Protein 3ULX (pdb70)

Foldseek 3Di:
DCLVVDDDPPDGDDDDLLCCQPQPQVCVVVVHDGPDDQAFEDQFQQDDQVCPVVDGRDDDFKGKHKHWDALFDQWDHGHQWIWGWPDGWDWHDHDPQWIKTKTKIFTFRHYPPPTHTFQKMKIWIGRNVGPHDGIIIMMMIGGPVD

Structure (mmCIF, N/CA/C/O backbone):
data_3ULX
#
_entry.id   3ULX
#
_cell.length_a   45.972
_cell.length_b   45.972
_cell.length_c   176.494
_cell.angle_alpha   90.00
_cell.angle_beta   90.00
_cell.angle_gamma   90.00
#
_symmetry.space_group_name_H-M   'P 41 21 2'
#
loop_
_entity.id
_entity.type
_entity.pdbx_description
1 polymer 'Stress-induced transcription factor NAC1'
2 water water
#
loop_
_atom_site.group_PDB
_atom_site.id
_atom_site.type_symbol
_atom_site.label_atom_id
_atom_site.label_alt_id
_atom_site.label_comp_id
_atom_site.label_asym_id
_atom_site.label_entity_id
_atom_site.label_seq_id
_atom_site.pdbx_PDB_ins_code
_atom_site.Cartn_x
_atom_site.Cartn_y
_atom_site.Cartn_z
_atom_site.occupancy
_atom_site.B_iso_or_equiv
_atom_site.auth_seq_id
_atom_site.auth_comp_id
_atom_site.auth_asym_id
_atom_site.auth_atom_id
_atom_site.pdbx_PDB_model_num
ATOM 1 N N . ALA A 1 9 ? 11.173 -5.264 0.832 1.00 62.62 8 ALA A N 1
ATOM 2 C CA . ALA A 1 9 ? 11.705 -6.619 0.912 1.00 69.68 8 ALA A CA 1
ATOM 3 C C . ALA A 1 9 ? 10.703 -7.534 1.621 1.00 78.60 8 ALA A C 1
ATOM 4 O O . ALA A 1 9 ? 11.028 -8.669 1.999 1.00 82.65 8 ALA A O 1
ATOM 6 N N . GLU A 1 10 ? 9.485 -7.020 1.785 1.00 76.36 9 GLU A N 1
ATOM 7 C CA . GLU A 1 10 ? 8.420 -7.638 2.589 1.00 76.05 9 GLU A CA 1
ATOM 8 C C . GLU A 1 10 ? 7.443 -6.527 3.034 1.00 77.33 9 GLU A C 1
ATOM 9 O O . GLU A 1 10 ? 6.425 -6.775 3.696 1.00 71.31 9 GLU A O 1
ATOM 15 N N . ALA A 1 11 ? 7.798 -5.291 2.686 1.00 77.08 10 ALA A N 1
ATOM 16 C CA . ALA A 1 11 ? 6.803 -4.311 2.294 1.00 74.15 10 ALA A CA 1
ATOM 17 C C . ALA A 1 11 ? 6.340 -4.836 0.925 1.00 77.57 10 ALA A C 1
ATOM 18 O O . ALA A 1 11 ? 5.393 -4.321 0.324 1.00 81.73 10 ALA A O 1
ATOM 20 N N . GLU A 1 12 ? 7.034 -5.881 0.460 1.00 76.06 11 GLU A N 1
ATOM 21 C CA . GLU A 1 12 ? 6.723 -6.606 -0.773 1.00 79.95 11 GLU A CA 1
ATOM 22 C C . GLU A 1 12 ? 5.492 -7.516 -0.662 1.00 82.82 11 GLU A C 1
ATOM 23 O O . GLU A 1 12 ? 4.954 -7.975 -1.678 1.00 85.26 11 GLU A O 1
ATOM 29 N N . LEU A 1 13 ? 5.040 -7.771 0.563 1.00 79.72 12 LEU A N 1
ATOM 30 C CA . LEU A 1 13 ? 3.913 -8.676 0.778 1.00 80.08 12 LEU A CA 1
ATOM 31 C C . LEU A 1 13 ? 2.517 -8.046 0.607 1.00 82.07 12 LEU A C 1
ATOM 32 O O . LEU A 1 13 ? 1.628 -8.357 1.408 1.00 76.98 12 LEU A O 1
ATOM 37 N N . ASN A 1 14 ? 2.311 -7.196 -0.420 1.00 84.37 13 ASN A N 1
ATOM 38 C CA . ASN A 1 14 ? 0.986 -6.563 -0.655 1.00 78.67 13 ASN A CA 1
ATOM 39 C C . ASN A 1 14 ? 0.725 -5.623 -1.868 1.00 73.32 13 ASN A C 1
ATOM 40 O O . ASN A 1 14 ? -0.362 -5.657 -2.454 1.00 72.51 13 ASN A O 1
ATOM 45 N N . LEU A 1 15 ? 1.689 -4.777 -2.222 1.00 69.35 14 LEU A N 1
ATOM 46 C CA . LEU A 1 15 ? 1.358 -3.473 -2.814 1.00 61.34 14 LEU A CA 1
ATOM 47 C C . LEU A 1 15 ? 1.512 -3.270 -4.333 1.00 63.59 14 LEU A C 1
ATOM 48 O O . LEU A 1 15 ? 2.224 -4.008 -5.010 1.00 61.78 14 LEU A O 1
ATOM 53 N N . PRO A 1 16 ? 0.840 -2.233 -4.860 1.00 53.15 15 PRO A N 1
ATOM 54 C CA . PRO A 1 16 ? 0.930 -1.778 -6.246 1.00 54.11 15 PRO A CA 1
ATOM 55 C C . PRO A 1 16 ? 2.163 -0.892 -6.436 1.00 52.49 15 PRO A C 1
ATOM 56 O O . PRO A 1 16 ? 2.536 -0.188 -5.498 1.00 45.97 15 PRO A O 1
ATOM 60 N N . PRO A 1 17 ? 2.754 -0.909 -7.646 1.00 47.70 16 PRO A N 1
ATOM 61 C CA . PRO A 1 17 ? 4.101 -0.396 -7.908 1.00 47.25 16 PRO A CA 1
ATOM 62 C C . PRO A 1 17 ? 4.189 1.052 -7.509 1.00 42.14 16 PRO A C 1
ATOM 63 O O . PRO A 1 17 ? 3.213 1.766 -7.704 1.00 48.02 16 PRO A O 1
ATOM 67 N N . GLY A 1 18 ? 5.323 1.482 -6.967 1.00 41.08 17 GLY A N 1
ATOM 68 C CA . GLY A 1 18 ? 5.485 2.870 -6.580 1.00 39.67 17 GLY A CA 1
ATOM 69 C C . GLY A 1 18 ? 4.917 3.190 -5.212 1.00 39.57 17 GLY A C 1
ATOM 70 O O . GLY A 1 18 ? 5.089 4.289 -4.701 1.00 42.61 17 GLY A O 1
ATOM 71 N N . PHE A 1 19 ? 4.234 2.216 -4.623 1.00 41.61 18 PHE A N 1
ATOM 72 C CA . PHE A 1 19 ? 3.744 2.311 -3.258 1.00 42.98 18 PHE A CA 1
ATOM 73 C C . PHE A 1 19 ? 4.704 1.598 -2.318 1.00 44.24 18 PHE A C 1
ATOM 74 O O . PHE A 1 19 ? 5.200 0.518 -2.635 1.00 46.88 18 PHE A O 1
ATOM 82 N N . ARG A 1 20 ? 4.981 2.222 -1.176 1.00 41.47 19 ARG A N 1
ATOM 83 C CA . ARG A 1 20 ? 6.003 1.734 -0.254 1.00 39.60 19 ARG A CA 1
ATOM 84 C C . ARG A 1 20 ? 5.882 2.481 1.066 1.00 39.69 19 ARG A C 1
ATOM 85 O O . ARG A 1 20 ? 5.072 3.402 1.201 1.00 39.15 19 ARG A O 1
ATOM 93 N N . PHE A 1 21 ? 6.676 2.072 2.049 1.00 42.86 20 PHE A N 1
ATOM 94 C CA . PHE A 1 21 ? 6.680 2.733 3.352 1.00 39.80 20 PHE A CA 1
ATOM 95 C C . PHE A 1 21 ? 7.469 4.048 3.273 1.00 41.58 20 PHE A C 1
ATOM 96 O O . PHE A 1 21 ? 8.673 4.079 2.984 1.00 46.31 20 PHE A O 1
ATOM 104 N N . HIS A 1 22 ? 6.765 5.140 3.519 1.00 40.81 21 HIS A N 1
ATOM 105 C CA . HIS A 1 22 ? 7.316 6.477 3.409 1.00 38.61 21 HIS A CA 1
ATOM 106 C C . HIS A 1 22 ? 6.415 7.286 4.324 1.00 44.31 21 HIS A C 1
ATOM 107 O O . HIS A 1 22 ? 5.551 8.055 3.850 1.00 45.40 21 HIS A O 1
ATOM 114 N N . PRO A 1 23 ? 6.579 7.084 5.652 1.00 41.92 22 PRO A N 1
ATOM 115 C CA . PRO A 1 23 ? 5.728 7.720 6.659 1.00 37.96 22 PRO A CA 1
ATOM 116 C C . PRO A 1 23 ? 6.141 9.143 6.944 1.00 36.28 22 PRO A C 1
ATOM 117 O O . PRO A 1 23 ? 7.282 9.516 6.721 1.00 39.54 22 PRO A O 1
ATOM 121 N N . THR A 1 24 ? 5.224 9.928 7.473 1.00 36.80 23 THR A N 1
ATOM 122 C CA . THR A 1 24 ? 5.596 11.228 7.972 1.00 35.58 23 THR A CA 1
ATOM 123 C C . THR A 1 24 ? 6.131 11.075 9.392 1.00 39.51 23 THR A C 1
ATOM 124 O O . THR A 1 24 ? 6.049 10.005 9.999 1.00 40.16 23 THR A O 1
ATOM 128 N N . ASP A 1 25 ? 6.687 12.149 9.933 1.00 43.85 24 ASP A N 1
ATOM 129 C CA . ASP A 1 25 ? 7.066 12.15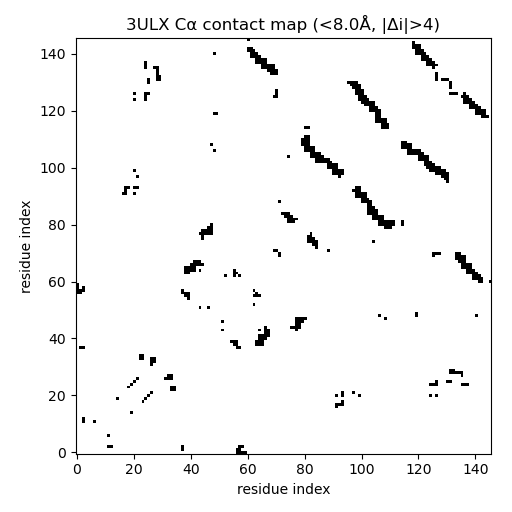2 11.341 1.00 39.63 24 ASP A CA 1
ATOM 130 C C . ASP A 1 25 ? 5.887 11.905 12.273 1.00 39.92 24 ASP A C 1
ATOM 131 O O . ASP A 1 25 ? 6.023 11.165 13.238 1.00 39.31 24 ASP A O 1
ATOM 136 N N . ASP A 1 26 ? 4.737 12.494 11.972 1.00 43.64 25 ASP A N 1
ATOM 137 C CA . ASP A 1 26 ? 3.549 12.285 12.789 1.00 38.47 25 ASP A CA 1
ATOM 138 C C . ASP A 1 26 ? 3.099 10.826 12.757 1.00 41.12 25 ASP A C 1
ATOM 139 O O . ASP A 1 26 ? 2.641 10.289 13.764 1.00 44.77 25 ASP A O 1
ATOM 144 N N . GLU A 1 27 ? 3.234 10.189 11.598 1.00 40.72 26 GLU A N 1
ATOM 145 C CA . GLU A 1 27 ? 2.841 8.794 11.437 1.00 42.31 26 GLU A CA 1
ATOM 146 C C . GLU A 1 27 ? 3.791 7.802 12.132 1.00 40.88 26 GLU A C 1
ATOM 147 O O . GLU A 1 27 ? 3.339 6.866 12.801 1.00 41.43 26 GLU A O 1
ATOM 153 N N . LEU A 1 28 ? 5.093 8.006 11.980 1.00 32.43 27 LEU A N 1
ATOM 154 C CA . LEU A 1 28 ? 6.051 7.161 12.659 1.00 33.16 27 LEU A CA 1
ATOM 155 C C . LEU A 1 28 ? 5.779 7.149 14.161 1.00 42.15 27 LEU A C 1
ATOM 156 O O . LEU A 1 28 ? 5.680 6.091 14.785 1.00 43.46 27 LEU A O 1
ATOM 161 N N . VAL A 1 29 ? 5.663 8.338 14.742 1.00 43.36 28 VAL A N 1
ATOM 162 C CA . VAL A 1 29 ? 5.419 8.478 16.172 1.00 40.77 28 VAL A CA 1
ATOM 163 C C . VAL A 1 29 ? 4.055 7.951 16.609 1.00 40.84 28 VAL A C 1
ATOM 164 O O . VAL A 1 29 ? 3.962 7.181 17.549 1.00 45.45 28 VAL A O 1
ATOM 168 N N . GLU A 1 30 ? 3.008 8.370 15.917 1.00 38.59 29 GLU A N 1
ATOM 169 C CA . GLU A 1 30 ? 1.640 8.071 16.308 1.00 41.26 29 GLU A CA 1
ATOM 170 C C . GLU A 1 30 ? 1.272 6.578 16.206 1.00 49.64 29 GLU A C 1
ATOM 171 O O . GLU A 1 30 ? 0.836 5.988 17.197 1.00 58.01 29 GLU A O 1
ATOM 177 N N . HIS A 1 31 ? 1.456 5.968 15.029 1.00 49.87 30 HIS A N 1
ATOM 178 C CA . HIS A 1 31 ? 1.041 4.578 14.790 1.00 42.31 30 HIS A CA 1
ATOM 179 C C . HIS A 1 31 ? 2.139 3.526 14.904 1.00 43.40 30 HIS A C 1
ATOM 180 O O . HIS A 1 31 ? 1.834 2.351 14.749 1.00 42.74 30 HIS A O 1
ATOM 187 N N . TYR A 1 32 ? 3.402 3.915 15.116 1.00 41.72 31 TYR A N 1
ATOM 188 C CA . TYR A 1 32 ? 4.464 2.917 15.317 1.00 38.96 31 TYR A CA 1
ATOM 189 C C . TYR A 1 32 ? 5.143 2.996 16.702 1.00 42.84 31 TYR A C 1
ATOM 190 O O . TYR A 1 32 ? 4.952 2.098 17.544 1.00 45.84 31 TYR A O 1
ATOM 199 N N . LEU A 1 33 ? 5.903 4.059 16.960 1.00 40.12 32 LEU A N 1
ATOM 200 C CA . LEU A 1 33 ? 6.573 4.196 18.257 1.00 39.82 32 LEU A CA 1
ATOM 201 C C . LEU A 1 33 ? 5.550 4.184 19.422 1.00 46.14 32 LEU A C 1
ATOM 202 O O . LEU A 1 33 ? 5.667 3.434 20.384 1.00 45.53 32 LEU A O 1
ATOM 207 N N . CYS A 1 34 ? 4.531 5.010 19.309 1.00 46.45 33 CYS A N 1
ATOM 208 C CA . CYS A 1 34 ? 3.498 5.074 20.309 1.00 46.13 33 CYS A CA 1
ATOM 209 C C . CYS A 1 34 ? 2.938 3.696 20.658 1.00 44.77 33 CYS A C 1
ATOM 210 O O . CYS A 1 34 ? 2.935 3.313 21.818 1.00 43.08 33 CYS A O 1
ATOM 213 N N . ARG A 1 35 ? 2.457 2.965 19.657 1.00 48.45 34 ARG A N 1
ATOM 214 C CA . ARG A 1 35 ? 1.874 1.634 19.861 1.00 46.89 34 ARG A CA 1
ATOM 215 C C . ARG A 1 35 ? 2.842 0.640 20.500 1.00 44.72 34 ARG A C 1
ATOM 216 O O . ARG A 1 35 ? 2.479 -0.077 21.412 1.00 44.57 34 ARG A O 1
ATOM 224 N N . LYS A 1 36 ? 4.078 0.594 20.028 1.00 42.40 35 LYS A N 1
ATOM 225 C CA . LYS A 1 36 ? 5.063 -0.277 20.664 1.00 45.52 35 LYS A CA 1
ATOM 226 C C . LYS A 1 36 ? 5.283 0.030 22.167 1.00 44.85 35 LYS A C 1
ATOM 227 O O . LYS A 1 36 ? 5.497 -0.881 22.977 1.00 46.93 35 LYS A O 1
ATOM 233 N N . ALA A 1 37 ? 5.234 1.306 22.537 1.00 46.39 36 ALA A N 1
ATOM 234 C CA . ALA A 1 37 ? 5.447 1.702 23.934 1.00 49.05 36 ALA A CA 1
ATOM 235 C C . ALA A 1 37 ? 4.167 1.604 24.776 1.00 48.49 36 ALA A C 1
ATOM 236 O O . ALA A 1 37 ? 4.204 1.697 26.011 1.00 49.03 36 ALA A O 1
ATOM 238 N N . ALA A 1 38 ? 3.044 1.397 24.097 1.00 43.02 37 ALA A N 1
ATOM 239 C CA . ALA A 1 38 ? 1.776 1.153 24.760 1.00 40.02 37 ALA A CA 1
ATOM 240 C C . ALA A 1 38 ? 1.389 -0.329 24.703 1.00 50.12 37 ALA A C 1
ATOM 241 O O . ALA A 1 38 ? 0.322 -0.709 25.197 1.00 55.84 37 ALA A O 1
ATOM 243 N N . GLY A 1 39 ? 2.251 -1.162 24.116 1.00 48.45 38 GLY A N 1
ATOM 244 C CA . GLY A 1 39 ? 1.926 -2.566 23.908 1.00 49.28 38 GLY A CA 1
ATOM 245 C C . GLY A 1 39 ? 0.679 -2.762 23.060 1.00 44.06 38 GLY A C 1
ATOM 246 O O . GLY A 1 39 ? -0.169 -3.593 23.349 1.00 44.42 38 GLY A O 1
ATOM 247 N N . GLN A 1 40 ? 0.567 -1.968 22.004 1.00 54.71 39 GLN A N 1
ATOM 248 C CA . GLN A 1 40 ? -0.492 -2.117 21.013 1.00 51.98 39 GLN A CA 1
ATOM 249 C C . GLN A 1 40 ? 0.049 -2.815 19.781 1.00 50.96 39 GLN A C 1
ATOM 250 O O . GLN A 1 40 ? 1.211 -2.603 19.397 1.00 48.91 39 GLN A O 1
ATOM 256 N N . ARG A 1 41 ? -0.791 -3.642 19.162 1.00 54.38 40 ARG A N 1
ATOM 257 C CA . ARG A 1 41 ? -0.461 -4.249 17.874 1.00 58.64 40 ARG A CA 1
ATOM 258 C C . ARG A 1 41 ? -0.070 -3.171 16.846 1.00 56.68 40 ARG A C 1
ATOM 259 O O . ARG A 1 41 ? -0.749 -2.151 16.723 1.00 54.74 40 ARG A O 1
ATOM 267 N N . LEU A 1 42 ? 1.033 -3.389 16.127 1.00 60.13 41 LEU A N 1
ATOM 268 C CA . LEU A 1 42 ? 1.484 -2.457 15.086 1.00 52.37 41 LEU A CA 1
ATOM 269 C C . LEU A 1 42 ? 0.575 -2.569 13.873 1.00 50.41 41 LEU A C 1
ATOM 270 O O . LEU A 1 42 ? -0.035 -3.613 13.643 1.00 54.13 41 LEU A O 1
ATOM 275 N N . PRO A 1 43 ? 0.436 -1.486 13.106 1.00 50.88 42 PRO A N 1
ATOM 276 C CA . PRO A 1 43 ? -0.459 -1.636 11.954 1.00 51.39 42 PRO A CA 1
ATOM 277 C C . PRO A 1 43 ? 0.039 -2.711 10.995 1.00 47.12 42 PRO A C 1
ATOM 278 O O . PRO A 1 43 ? -0.793 -3.404 10.407 1.00 45.41 42 PRO A O 1
ATOM 282 N N . VAL A 1 44 ? 1.361 -2.836 10.847 1.00 44.76 43 VAL A N 1
ATOM 283 C CA . VAL A 1 44 ? 1.979 -3.995 10.193 1.00 47.71 43 VAL A CA 1
ATOM 284 C C . VAL A 1 44 ? 3.314 -4.289 10.872 1.00 50.86 43 VAL A C 1
ATOM 285 O O . VAL A 1 44 ? 3.941 -3.384 11.406 1.00 50.08 43 VAL A O 1
ATOM 289 N N . PRO A 1 45 ? 3.747 -5.561 10.865 1.00 53.21 44 PRO A N 1
ATOM 290 C CA . PRO A 1 45 ? 4.970 -5.983 11.556 1.00 54.03 44 PRO A CA 1
ATOM 291 C C . PRO A 1 45 ? 6.190 -5.898 10.623 1.00 49.89 44 PRO A C 1
ATOM 292 O O . PRO A 1 45 ? 6.718 -6.896 10.144 1.00 45.85 44 PRO A O 1
ATOM 296 N N . ILE A 1 46 ? 6.637 -4.673 10.389 1.00 53.73 45 ILE A N 1
ATOM 297 C CA . ILE A 1 46 ? 7.681 -4.391 9.423 1.00 48.03 45 ILE A CA 1
ATOM 298 C C . ILE A 1 46 ? 8.933 -3.773 10.041 1.00 48.25 45 ILE A C 1
ATOM 299 O O . ILE A 1 46 ? 9.956 -3.676 9.367 1.00 48.76 45 ILE A O 1
ATOM 304 N N . ILE A 1 47 ? 8.857 -3.353 11.310 1.00 49.03 46 ILE A N 1
ATOM 305 C CA . ILE A 1 47 ? 10.006 -2.751 12.010 1.00 44.32 46 ILE A CA 1
ATOM 306 C C . ILE A 1 47 ? 10.813 -3.797 12.794 1.00 44.73 46 ILE A C 1
ATOM 307 O O . ILE A 1 47 ? 10.328 -4.337 13.794 1.00 48.98 46 ILE A O 1
ATOM 312 N N . ALA A 1 48 ? 12.038 -4.075 12.350 1.00 44.64 47 ALA A N 1
ATOM 313 C CA . ALA A 1 48 ? 12.915 -5.040 13.034 1.00 48.71 47 ALA A CA 1
ATOM 314 C C . ALA A 1 48 ? 13.377 -4.553 14.408 1.00 43.12 47 ALA A C 1
ATOM 315 O O . ALA A 1 48 ? 13.603 -3.374 14.603 1.00 41.96 47 ALA A O 1
ATOM 317 N N . GLU A 1 49 ? 13.520 -5.486 15.345 1.00 51.79 48 GLU A N 1
ATOM 318 C CA . GLU A 1 49 ? 13.945 -5.204 16.724 1.00 42.63 48 GLU A CA 1
ATOM 319 C C . GLU A 1 49 ? 15.387 -5.628 16.903 1.00 43.38 48 GLU A C 1
ATOM 320 O O . GLU A 1 49 ? 15.730 -6.785 16.694 1.00 51.02 48 GLU A O 1
ATOM 326 N N . VAL A 1 50 ? 16.253 -4.713 17.286 1.00 40.83 49 VAL A N 1
ATOM 327 C CA . VAL A 1 50 ? 17.654 -5.082 17.410 1.00 43.67 49 VAL A CA 1
ATOM 328 C C . VAL A 1 50 ? 18.275 -4.257 18.506 1.00 43.85 49 VAL A C 1
ATOM 329 O O . VAL A 1 50 ? 17.760 -3.200 18.872 1.00 49.43 49 VAL A O 1
ATOM 333 N N . ASP A 1 51 ? 19.373 -4.736 19.055 1.00 42.70 50 ASP A N 1
ATOM 334 C CA . ASP A 1 51 ? 20.102 -3.946 20.019 1.00 40.03 50 ASP A CA 1
ATOM 335 C C . ASP A 1 51 ? 21.030 -3.057 19.198 1.00 42.69 50 ASP A C 1
ATOM 336 O O . ASP A 1 51 ? 22.232 -3.318 19.133 1.00 40.60 50 ASP A O 1
ATOM 341 N N . LEU A 1 52 ? 20.455 -2.002 18.602 1.00 43.54 51 LEU A N 1
ATOM 342 C CA . LEU A 1 52 ? 21.087 -1.174 17.554 1.00 42.73 51 LEU A CA 1
ATOM 343 C C . LEU A 1 52 ? 22.415 -0.524 17.892 1.00 47.43 51 LEU A C 1
ATOM 344 O O . LEU A 1 52 ? 23.342 -0.538 17.073 1.00 47.98 51 LEU A O 1
ATOM 349 N N . TYR A 1 53 ? 22.501 0.057 19.085 1.00 48.15 52 TYR A N 1
ATOM 350 C CA . TYR A 1 53 ? 23.723 0.721 19.521 1.00 49.80 52 TYR A CA 1
ATOM 351 C C . TYR A 1 53 ? 24.863 -0.241 19.837 1.00 52.10 52 TYR A C 1
ATOM 352 O O . TYR A 1 53 ? 25.925 0.186 20.277 1.00 54.84 52 TYR A O 1
ATOM 361 N N . LYS A 1 54 ? 24.639 -1.534 19.619 1.00 48.92 53 LYS A N 1
ATOM 362 C CA . LYS A 1 54 ? 25.709 -2.507 19.726 1.00 50.00 53 LYS A CA 1
ATOM 363 C C . LYS A 1 54 ? 26.347 -2.705 18.352 1.00 52.80 53 LYS A C 1
ATOM 364 O O . LYS A 1 54 ? 27.327 -3.433 18.229 1.00 56.67 53 LYS A O 1
ATOM 370 N N . PHE A 1 55 ? 25.788 -2.072 17.322 1.00 47.57 54 PHE A N 1
ATOM 371 C CA . PHE A 1 55 ? 26.214 -2.326 15.946 1.00 47.50 54 PHE A CA 1
ATOM 372 C C . PHE A 1 55 ? 27.003 -1.193 15.272 1.00 52.62 54 PHE A C 1
ATOM 373 O O . PHE A 1 55 ? 26.858 -0.013 15.624 1.00 49.16 54 PHE A O 1
ATOM 381 N N . ASP A 1 56 ? 27.822 -1.581 14.287 1.00 53.68 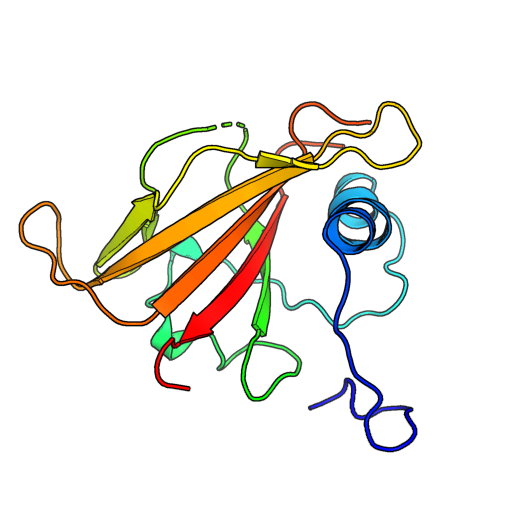55 ASP A N 1
ATOM 382 C CA . ASP A 1 56 ? 28.290 -0.689 13.220 1.00 52.22 55 ASP A CA 1
ATOM 383 C C . ASP A 1 56 ? 27.190 -0.599 12.130 1.00 55.68 55 ASP A C 1
ATOM 384 O O . ASP A 1 56 ? 26.642 -1.628 11.710 1.00 50.04 55 ASP A O 1
ATOM 389 N N . PRO A 1 57 ? 26.870 0.628 11.661 1.00 56.38 56 PRO A N 1
ATOM 390 C CA . PRO A 1 57 ? 25.723 0.866 10.759 1.00 50.17 56 PRO A CA 1
ATOM 391 C C . PRO A 1 57 ? 25.692 -0.008 9.505 1.00 51.97 56 PRO A C 1
ATOM 392 O O . PRO A 1 57 ? 24.597 -0.343 9.034 1.00 46.84 56 PRO A O 1
ATOM 396 N N . TRP A 1 58 ? 26.860 -0.363 8.968 1.00 51.41 57 TRP A N 1
ATOM 397 C CA . TRP A 1 58 ? 26.909 -1.168 7.750 1.00 50.16 57 TRP A CA 1
ATOM 398 C C . TRP A 1 58 ? 26.522 -2.633 8.013 1.00 51.05 57 TRP A C 1
ATOM 399 O O . TRP A 1 58 ? 26.196 -3.384 7.081 1.00 50.89 57 TRP A O 1
ATOM 410 N N . ASP A 1 59 ? 26.544 -3.041 9.280 1.00 49.77 58 ASP A N 1
ATOM 411 C CA . ASP A 1 59 ? 26.027 -4.353 9.639 1.00 44.96 58 ASP A CA 1
ATOM 412 C C . ASP A 1 59 ? 24.536 -4.298 9.967 1.00 49.27 58 ASP A C 1
ATOM 413 O O . ASP A 1 59 ? 23.950 -5.306 10.341 1.00 55.89 58 ASP A O 1
ATOM 418 N N . LEU A 1 60 ? 23.905 -3.139 9.820 1.00 48.79 59 LEU A N 1
ATOM 419 C CA . LEU A 1 60 ? 22.490 -3.021 10.200 1.00 46.50 59 LEU A CA 1
ATOM 420 C C . LEU A 1 60 ? 21.430 -3.442 9.171 1.00 48.20 59 LEU A C 1
ATOM 421 O O . LEU A 1 60 ? 20.461 -4.097 9.544 1.00 49.75 59 LEU A O 1
ATOM 426 N N . PRO A 1 61 ? 21.583 -3.050 7.885 1.00 50.28 60 PRO A N 1
ATOM 427 C CA . PRO A 1 61 ? 20.558 -3.440 6.900 1.00 50.29 60 PRO A CA 1
ATOM 428 C C . PRO A 1 61 ? 20.301 -4.952 6.902 1.00 53.19 60 PRO A C 1
ATOM 429 O O . PRO A 1 61 ? 19.306 -5.435 6.348 1.00 47.56 60 PRO A O 1
ATOM 433 N N . GLU A 1 62 ? 21.182 -5.665 7.602 1.00 58.33 61 GLU A N 1
ATOM 434 C CA . GLU A 1 62 ? 21.266 -7.129 7.572 1.00 64.56 61 GLU A CA 1
ATOM 435 C C . GLU A 1 62 ? 19.969 -7.931 7.374 1.00 63.16 61 GLU A C 1
ATOM 436 O O . GLU A 1 62 ? 19.883 -8.585 6.337 1.00 72.63 61 GLU A O 1
ATOM 442 N N . ARG A 1 63 ? 18.967 -7.970 8.270 1.00 58.22 62 ARG A N 1
ATOM 443 C CA . ARG A 1 63 ? 18.808 -7.473 9.668 1.00 58.67 62 ARG A CA 1
ATOM 444 C C . ARG A 1 63 ? 17.565 -6.603 9.857 1.00 54.20 62 ARG A C 1
ATOM 445 O O . ARG A 1 63 ? 16.765 -6.846 10.763 1.00 50.51 62 ARG A O 1
ATOM 453 N N . ALA A 1 64 ? 17.403 -5.619 8.976 1.00 53.38 63 ALA A N 1
ATOM 454 C CA . ALA A 1 64 ? 16.134 -4.942 8.804 1.00 45.05 63 ALA A CA 1
ATOM 455 C C . ALA A 1 64 ? 15.172 -5.951 8.190 1.00 55.73 63 ALA A C 1
ATOM 456 O O . ALA A 1 64 ? 15.597 -6.951 7.585 1.00 51.10 63 ALA A O 1
ATOM 458 N N . LEU A 1 65 ? 13.874 -5.708 8.333 1.00 50.11 64 LEU A N 1
ATOM 459 C CA . LEU A 1 65 ? 12.917 -6.641 7.751 1.00 55.64 64 LEU A CA 1
ATOM 460 C C . LEU A 1 65 ? 12.602 -6.320 6.273 1.00 61.93 64 LEU A C 1
ATOM 461 O O . LEU A 1 65 ? 12.209 -7.208 5.507 1.00 68.92 64 LEU A O 1
ATOM 466 N N . PHE A 1 66 ? 12.801 -5.066 5.867 1.00 56.34 65 PHE A N 1
ATOM 467 C CA . PHE A 1 66 ? 12.584 -4.673 4.474 1.00 58.48 65 PHE A CA 1
ATOM 468 C C . PHE A 1 66 ? 13.516 -3.523 4.109 1.00 53.10 65 PHE A C 1
ATOM 469 O O . PHE A 1 66 ? 14.411 -3.175 4.882 1.00 53.96 65 PHE A O 1
ATOM 477 N N . GLY A 1 67 ? 13.333 -2.967 2.916 1.00 50.63 66 GLY A N 1
ATOM 478 C CA . GLY A 1 67 ? 14.045 -1.769 2.517 1.00 47.08 66 GLY A CA 1
ATOM 479 C C . GLY A 1 67 ? 15.285 -1.941 1.662 1.00 49.74 66 GLY A C 1
ATOM 480 O O . GLY A 1 67 ? 16.069 -2.889 1.825 1.00 49.81 66 GLY A O 1
ATOM 481 N N . ALA A 1 68 ? 15.469 -0.998 0.744 1.00 48.30 67 ALA A N 1
ATOM 482 C CA . ALA A 1 68 ? 16.612 -1.018 -0.169 1.00 51.54 67 ALA A CA 1
ATOM 483 C C . ALA A 1 68 ? 17.541 0.171 0.059 1.00 52.46 67 ALA A C 1
ATOM 484 O O . ALA A 1 68 ? 18.768 0.017 0.095 1.00 54.13 67 ALA A O 1
ATOM 486 N N . ARG A 1 69 ? 16.942 1.350 0.216 1.00 50.94 68 ARG A N 1
ATOM 487 C CA . ARG A 1 69 ? 17.685 2.596 0.405 1.00 54.94 68 ARG A CA 1
ATOM 488 C C . ARG A 1 69 ? 17.738 3.072 1.877 1.00 52.65 68 ARG A C 1
ATOM 489 O O . ARG A 1 69 ? 18.705 3.712 2.285 1.00 52.39 68 ARG A O 1
ATOM 497 N N . GLU A 1 70 ? 16.702 2.749 2.654 1.00 46.45 69 GLU A N 1
ATOM 498 C CA . GLU A 1 70 ? 16.577 3.167 4.053 1.00 48.48 69 GLU A CA 1
ATOM 499 C C . GLU A 1 70 ? 15.986 2.019 4.896 1.00 47.12 69 GLU A C 1
ATOM 500 O O . GLU A 1 70 ? 15.319 1.104 4.368 1.00 46.41 69 GLU A O 1
ATOM 506 N N . TRP A 1 71 ? 16.251 2.041 6.195 1.00 38.75 70 TRP A N 1
ATOM 507 C CA . TRP A 1 71 ? 15.852 0.915 7.049 1.00 44.90 70 TRP A CA 1
ATOM 508 C C . TRP A 1 71 ? 15.317 1.358 8.409 1.00 42.96 70 TRP A C 1
ATOM 509 O O . TRP A 1 71 ? 15.727 2.392 8.946 1.00 45.77 70 TRP A O 1
ATOM 520 N N . TYR A 1 72 ? 14.402 0.562 8.954 1.00 41.24 71 TYR A N 1
ATOM 521 C CA . TYR A 1 72 ? 13.669 0.916 10.168 1.00 44.20 71 TYR A CA 1
ATOM 522 C C . TYR A 1 72 ? 13.804 -0.114 11.288 1.00 43.37 71 TYR A C 1
ATOM 523 O O . TYR A 1 72 ? 13.423 -1.269 11.100 1.00 43.63 71 TYR A O 1
ATOM 532 N N . PHE A 1 73 ? 14.327 0.304 12.447 1.00 39.97 72 PHE A N 1
ATOM 533 C CA . PHE A 1 73 ? 14.485 -0.602 13.593 1.00 37.08 72 PHE A CA 1
ATOM 534 C C . PHE A 1 73 ? 13.851 -0.072 14.886 1.00 44.98 72 PHE A C 1
ATOM 535 O O . PHE A 1 73 ? 13.898 1.133 15.165 1.00 43.98 72 PHE A O 1
ATOM 543 N N . PHE A 1 74 ? 13.291 -0.978 15.691 1.00 44.22 73 PHE A N 1
ATOM 544 C CA . PHE A 1 74 ? 12.999 -0.694 17.093 1.00 36.50 73 PHE A CA 1
ATOM 545 C C . PHE A 1 74 ? 14.204 -1.121 17.931 1.00 37.55 73 PHE A C 1
ATOM 546 O O . PHE A 1 74 ? 14.607 -2.268 17.872 1.00 42.37 73 PHE A O 1
ATOM 554 N N . THR A 1 75 ? 14.806 -0.207 18.685 1.00 39.38 74 THR A N 1
ATOM 555 C CA . THR A 1 75 ? 15.938 -0.566 19.552 1.00 38.54 74 THR A CA 1
ATOM 556 C C . THR A 1 75 ? 15.728 -0.062 20.965 1.00 38.55 74 THR A C 1
ATOM 557 O O . THR A 1 75 ? 14.882 0.792 21.202 1.00 39.48 74 THR A O 1
ATOM 561 N N . PRO A 1 76 ? 16.451 -0.639 21.925 1.00 45.84 75 PRO A N 1
ATOM 562 C CA . PRO A 1 76 ? 16.377 -0.057 23.274 1.00 45.83 75 PRO A CA 1
ATOM 563 C C . PRO A 1 76 ? 17.229 1.212 23.375 1.00 51.03 75 PRO A C 1
ATOM 564 O O . PRO A 1 76 ? 18.185 1.342 22.602 1.00 52.39 75 PRO A O 1
ATOM 568 N N . ARG A 1 77 ? 16.864 2.129 24.273 1.00 55.60 76 ARG A N 1
ATOM 569 C CA . ARG A 1 77 ? 17.761 3.207 24.712 1.00 60.94 76 ARG A CA 1
ATOM 570 C C . ARG A 1 77 ? 17.086 4.496 25.214 1.00 74.20 76 ARG A C 1
ATOM 571 O O . ARG A 1 77 ? 16.437 4.506 26.265 1.00 81.48 76 ARG A O 1
ATOM 579 N N . ASP A 1 78 ? 17.238 5.573 24.441 1.00 78.27 77 ASP A N 1
ATOM 580 C CA . ASP A 1 78 ? 17.112 6.965 24.934 1.00 81.92 77 ASP A CA 1
ATOM 581 C C . ASP A 1 78 ? 15.796 7.455 25.590 1.00 81.03 77 ASP A C 1
ATOM 582 O O . ASP A 1 78 ? 14.751 6.800 25.510 1.00 82.69 77 ASP A O 1
ATOM 587 N N . ARG A 1 79 ? 15.876 8.632 26.219 1.00 79.09 78 ARG A N 1
ATOM 588 C CA . ARG A 1 79 ? 14.808 9.145 27.081 1.00 85.51 78 ARG A CA 1
ATOM 589 C C . ARG A 1 79 ? 14.690 10.692 27.054 1.00 85.67 78 ARG A C 1
ATOM 590 O O . ARG A 1 79 ? 13.745 11.240 26.459 1.00 79.26 78 ARG A O 1
ATOM 598 N N . SER A 1 85 ? 17.850 12.888 24.949 1.00 76.11 84 SER A N 1
ATOM 599 C CA . SER A 1 85 ? 18.440 14.205 24.733 1.00 74.12 84 SER A CA 1
ATOM 600 C C . SER A 1 85 ? 19.880 14.144 25.171 1.00 80.53 84 SER A C 1
ATOM 601 O O . SER A 1 85 ? 20.181 13.915 26.346 1.00 84.89 84 SER A O 1
ATOM 604 N N . ARG A 1 86 ? 20.761 14.357 24.209 1.00 76.91 85 ARG A N 1
ATOM 605 C CA . ARG A 1 86 ? 22.177 14.142 24.387 1.00 77.38 85 ARG A CA 1
ATOM 606 C C . ARG A 1 86 ? 22.745 14.371 23.017 1.00 78.87 85 ARG A C 1
ATOM 607 O O . ARG A 1 86 ? 22.198 13.890 22.021 1.00 75.81 85 ARG A O 1
ATOM 615 N N . PRO A 1 87 ? 23.819 15.152 22.950 1.00 80.77 86 PRO A N 1
ATOM 616 C CA . PRO A 1 87 ? 24.675 15.140 21.763 1.00 80.73 86 PRO A CA 1
ATOM 617 C C . PRO A 1 87 ? 25.518 13.859 21.796 1.00 82.58 86 PRO A C 1
ATOM 618 O O . PRO A 1 87 ? 26.339 13.686 22.721 1.00 82.58 86 PRO A O 1
ATOM 622 N N . ASN A 1 88 ? 25.287 12.974 20.826 1.00 68.44 87 ASN A N 1
ATOM 623 C CA . ASN A 1 88 ? 26.018 11.709 20.711 1.00 67.60 87 ASN A CA 1
ATOM 624 C C . ASN A 1 88 ? 25.273 10.485 21.245 1.00 70.74 87 ASN A C 1
ATOM 625 O O . ASN A 1 88 ? 24.252 10.589 21.940 1.00 72.92 87 ASN A O 1
ATOM 630 N N . ARG A 1 89 ? 25.831 9.324 20.914 1.00 72.11 88 ARG A N 1
ATOM 631 C CA . ARG A 1 89 ? 25.287 8.021 21.263 1.00 63.57 88 ARG A CA 1
ATOM 632 C C . ARG A 1 89 ? 26.344 6.995 20.852 1.00 62.25 88 ARG A C 1
ATOM 633 O O . ARG A 1 89 ? 26.552 6.741 19.661 1.00 64.30 88 ARG A O 1
ATOM 641 N N . ALA A 1 90 ? 27.051 6.438 21.828 1.00 63.88 89 ALA A N 1
ATOM 642 C CA . ALA A 1 90 ? 28.089 5.455 21.527 1.00 66.85 89 ALA A CA 1
ATOM 643 C C . ALA A 1 90 ? 27.484 4.205 20.881 1.00 60.05 89 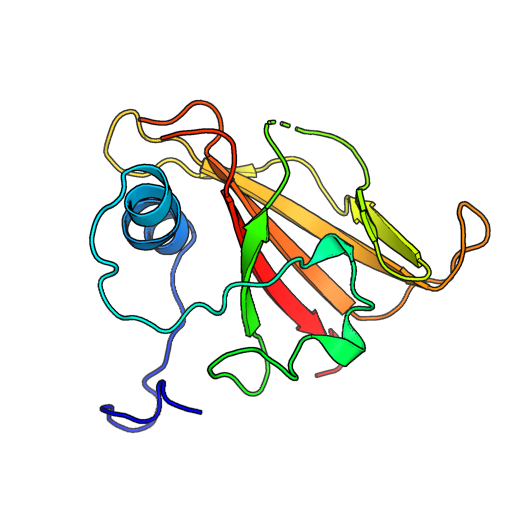ALA A C 1
ATOM 644 O O . ALA A 1 90 ? 26.373 3.799 21.222 1.00 59.41 89 ALA A O 1
ATOM 646 N N . ALA A 1 91 ? 28.213 3.599 19.949 1.00 61.75 90 ALA A N 1
ATOM 647 C CA . ALA A 1 91 ? 27.710 2.409 19.254 1.00 62.40 90 ALA A CA 1
ATOM 648 C C . ALA A 1 91 ? 28.776 1.651 18.455 1.00 60.30 90 ALA A C 1
ATOM 649 O O . ALA A 1 91 ? 29.581 2.252 17.755 1.00 65.90 90 ALA A O 1
ATOM 651 N N . GLY A 1 92 ? 28.760 0.325 18.559 1.00 63.94 91 GLY A N 1
ATOM 652 C CA . GLY A 1 92 ? 29.674 -0.541 17.827 1.00 63.65 91 GLY A CA 1
ATOM 653 C C . GLY A 1 92 ? 31.150 -0.278 18.077 1.00 73.80 91 GLY A C 1
ATOM 654 O O . GLY A 1 92 ? 31.620 -0.232 19.234 1.00 71.89 91 GLY A O 1
ATOM 655 N N . ASN A 1 93 ? 31.885 -0.128 16.977 1.00 67.46 92 ASN A N 1
ATOM 656 C CA . ASN A 1 93 ? 33.285 0.275 17.020 1.00 70.12 92 ASN A CA 1
ATOM 657 C C . ASN A 1 93 ? 33.400 1.722 16.559 1.00 70.08 92 ASN A C 1
ATOM 658 O O . ASN A 1 93 ? 34.209 2.057 15.685 1.00 68.69 92 ASN A O 1
ATOM 663 N N . GLY A 1 94 ? 32.563 2.568 17.149 1.00 67.74 93 GLY A N 1
ATOM 664 C CA . GLY A 1 94 ? 32.474 3.965 16.779 1.00 64.03 93 GLY A CA 1
ATOM 665 C C . GLY A 1 94 ? 31.459 4.678 17.644 1.00 63.23 93 GLY A C 1
ATOM 666 O O . GLY A 1 94 ? 31.185 4.266 18.774 1.00 66.08 93 GLY A O 1
ATOM 667 N N . TYR A 1 95 ? 30.905 5.761 17.119 1.00 64.15 94 TYR A N 1
ATOM 668 C CA . TYR A 1 95 ? 29.868 6.498 17.830 1.00 68.24 94 TYR A CA 1
ATOM 669 C C . TYR A 1 95 ? 29.037 7.311 16.849 1.00 58.97 94 TYR A C 1
ATOM 670 O O . TYR A 1 95 ? 29.494 7.618 15.760 1.00 54.10 94 TYR A O 1
ATOM 679 N N . TRP A 1 96 ? 27.813 7.634 17.253 1.00 59.57 95 TRP A N 1
ATOM 680 C CA . TRP A 1 96 ? 26.940 8.536 16.516 1.00 57.75 95 TRP A CA 1
ATOM 681 C C . TRP A 1 96 ? 27.053 9.953 17.072 1.00 62.01 95 TRP A C 1
ATOM 682 O O . TRP A 1 96 ? 27.148 10.147 18.288 1.00 61.19 95 TRP A O 1
ATOM 693 N N . LYS A 1 97 ? 27.032 10.941 16.185 1.00 57.99 96 LYS A N 1
ATOM 694 C CA . LYS A 1 97 ? 27.154 12.326 16.610 1.00 58.95 96 LYS A CA 1
ATOM 695 C C . LYS A 1 97 ? 25.923 13.100 16.187 1.00 58.58 96 LYS A C 1
ATOM 696 O O . LYS A 1 97 ? 25.485 13.014 15.035 1.00 58.56 96 LYS A O 1
ATOM 702 N N . ALA A 1 98 ? 25.352 13.845 17.124 1.00 55.57 97 ALA A N 1
ATOM 703 C CA . ALA A 1 98 ? 24.141 14.604 16.840 1.00 57.04 97 ALA A CA 1
ATOM 704 C C . ALA A 1 98 ? 24.376 15.632 15.728 1.00 60.32 97 ALA A C 1
ATOM 705 O O . ALA A 1 98 ? 25.362 16.382 15.765 1.00 64.89 97 ALA A O 1
ATOM 707 N N . THR A 1 99 ? 23.477 15.662 14.742 1.00 56.77 98 THR A N 1
ATOM 708 C CA . THR A 1 99 ? 23.627 16.534 13.563 1.00 56.09 98 THR A CA 1
ATOM 709 C C . THR A 1 99 ? 22.720 17.761 13.639 1.00 62.41 98 THR A C 1
ATOM 710 O O . THR A 1 99 ? 22.761 18.650 12.776 1.00 64.49 98 THR A O 1
ATOM 714 N N . GLY A 1 100 ? 21.903 17.804 14.685 1.00 56.94 99 GLY A N 1
ATOM 715 C CA . GLY A 1 100 ? 20.980 18.899 14.877 1.00 48.10 99 GLY A CA 1
ATOM 716 C C . GLY A 1 100 ? 20.339 18.813 16.243 1.00 54.61 99 GLY A C 1
ATOM 717 O O . GLY A 1 100 ? 20.820 18.120 17.145 1.00 66.06 99 GLY A O 1
ATOM 718 N N . ALA A 1 101 ? 19.236 19.519 16.400 1.00 47.24 100 ALA A N 1
ATOM 719 C CA . ALA A 1 101 ? 18.595 19.616 17.681 1.00 47.32 100 ALA A CA 1
ATOM 720 C C . ALA A 1 101 ? 17.415 18.666 17.704 1.00 44.62 100 ALA A C 1
ATOM 721 O O . ALA A 1 101 ? 16.870 18.347 16.658 1.00 47.03 100 ALA A O 1
ATOM 723 N N . ASP A 1 102 ? 17.017 18.216 18.892 1.00 46.48 101 ASP A N 1
ATOM 724 C CA . ASP A 1 102 ? 15.799 17.442 19.001 1.00 41.68 101 ASP A CA 1
ATOM 725 C C . ASP A 1 102 ? 14.728 18.225 18.269 1.00 39.87 101 ASP A C 1
ATOM 726 O O . ASP A 1 102 ? 14.629 19.425 18.413 1.00 45.28 101 ASP A O 1
ATOM 731 N N . LYS A 1 103 ? 13.919 17.543 17.481 1.00 40.79 102 LYS A N 1
ATOM 732 C CA . LYS A 1 103 ? 12.856 18.204 16.768 1.00 45.02 102 LYS A CA 1
ATOM 733 C C . LYS A 1 103 ? 11.517 17.675 17.246 1.00 44.07 102 LYS A C 1
ATOM 734 O O . LYS A 1 103 ? 11.218 16.497 17.103 1.00 45.63 102 LYS A O 1
ATOM 740 N N . PRO A 1 104 ? 10.702 18.553 17.819 1.00 44.13 103 PRO A N 1
ATOM 741 C CA . PRO A 1 104 ? 9.377 18.163 18.293 1.00 43.98 103 PRO A CA 1
ATOM 742 C C . PRO A 1 104 ? 8.551 17.538 17.185 1.00 45.57 103 PRO A C 1
ATOM 743 O O . PRO A 1 104 ? 8.535 18.031 16.051 1.00 48.23 103 PRO A O 1
ATOM 747 N N . VAL A 1 105 ? 7.878 16.442 17.519 1.00 46.43 104 VAL 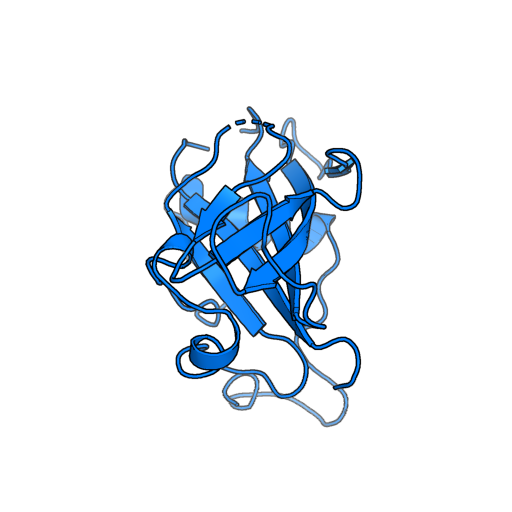A N 1
ATOM 748 C CA . VAL A 1 105 ? 6.953 15.778 16.612 1.00 45.06 104 VAL A CA 1
ATOM 749 C C . VAL A 1 105 ? 5.694 15.612 17.413 1.00 45.18 104 VAL A C 1
ATOM 750 O O . VAL A 1 105 ? 5.684 14.890 18.425 1.00 47.08 104 VAL A O 1
ATOM 754 N N . ALA A 1 106 ? 4.639 16.295 16.976 1.00 46.80 105 ALA A N 1
ATOM 755 C CA . ALA A 1 106 ? 3.468 16.484 17.825 1.00 50.39 105 ALA A CA 1
ATOM 756 C C . ALA A 1 106 ? 2.185 16.039 17.153 1.00 55.44 105 ALA A C 1
ATOM 757 O O . ALA A 1 106 ? 1.436 16.855 16.631 1.00 58.30 105 ALA A O 1
ATOM 759 N N . PRO A 1 107 ? 1.930 14.724 17.177 1.00 61.42 106 PRO A N 1
ATOM 760 C CA . PRO A 1 107 ? 0.678 14.141 16.693 1.00 60.31 106 PRO A CA 1
ATOM 761 C C . PRO A 1 107 ? -0.521 14.742 17.424 1.00 63.62 106 PRO A C 1
ATOM 762 O O . PRO A 1 107 ? -0.380 15.734 18.140 1.00 60.79 106 PRO A O 1
ATOM 766 N N . ARG A 1 108 ? -1.678 14.112 17.262 1.00 66.26 107 ARG A N 1
ATOM 767 C CA . ARG A 1 108 ? -2.951 14.715 17.626 1.00 66.83 107 ARG A CA 1
ATOM 768 C C . ARG A 1 108 ? -3.163 14.858 19.121 1.00 62.94 107 ARG A C 1
ATOM 769 O O . ARG A 1 108 ? -3.613 15.901 19.591 1.00 66.74 107 ARG A O 1
ATOM 777 N N . GLY A 1 109 ? -2.860 13.805 19.864 1.00 60.01 108 GLY A N 1
ATOM 778 C CA . GLY A 1 109 ? -3.111 13.818 21.293 1.00 72.61 108 GLY A CA 1
ATOM 779 C C . GLY A 1 109 ? -2.178 14.715 22.101 1.00 66.79 108 GLY A C 1
ATOM 780 O O . GLY A 1 109 ? -1.651 15.721 21.596 1.00 59.31 108 GLY A O 1
ATOM 781 N N . ARG A 1 110 ? -1.993 14.355 23.371 1.00 64.64 109 ARG A N 1
ATOM 782 C CA . ARG A 1 110 ? -0.966 14.974 24.193 1.00 62.01 109 ARG A CA 1
ATOM 783 C C . ARG A 1 110 ? 0.325 14.227 23.904 1.00 58.44 109 ARG A C 1
ATOM 784 O O . ARG A 1 110 ? 1.351 14.454 24.546 1.00 53.37 109 ARG A O 1
ATOM 792 N N . THR A 1 111 ? 0.241 13.349 22.901 1.00 59.85 110 THR A N 1
ATOM 793 C CA . THR A 1 111 ? 1.379 12.604 22.374 1.00 60.30 110 THR A CA 1
ATOM 794 C C . THR A 1 111 ? 2.456 13.561 21.916 1.00 52.61 110 THR A C 1
ATOM 795 O O . THR A 1 111 ? 2.173 14.516 21.197 1.00 54.10 110 THR A O 1
ATOM 799 N N . LEU A 1 112 ? 3.689 13.303 22.329 1.00 44.97 111 LEU A N 1
ATOM 800 C CA . LEU A 1 112 ? 4.792 14.123 21.891 1.00 48.25 111 LEU A CA 1
ATOM 801 C C . LEU A 1 112 ? 6.010 13.266 21.566 1.00 47.87 111 LEU A C 1
ATOM 802 O O . LEU A 1 112 ? 6.557 12.593 22.432 1.00 50.22 111 LEU A O 1
ATOM 807 N N . GLY A 1 113 ? 6.439 13.291 20.308 1.00 46.02 112 GLY A N 1
ATOM 808 C CA . GLY A 1 113 ? 7.665 12.607 19.938 1.00 44.81 112 GLY A CA 1
ATOM 809 C C . GLY A 1 113 ? 8.833 13.567 19.850 1.00 44.16 112 GLY A C 1
ATOM 810 O O . GLY A 1 113 ? 8.650 14.777 19.946 1.00 47.02 112 GLY A O 1
ATOM 811 N N . ILE A 1 114 ? 10.033 13.022 19.677 1.00 41.51 113 ILE A N 1
ATOM 812 C CA . ILE A 1 114 ? 11.220 13.821 19.427 1.00 41.72 113 ILE A CA 1
ATOM 813 C C . ILE A 1 114 ? 12.148 13.121 18.441 1.00 41.62 113 ILE A C 1
ATOM 814 O O . ILE A 1 114 ? 12.689 12.066 18.746 1.00 47.07 113 ILE A O 1
ATOM 819 N N . LYS A 1 115 ? 12.360 13.699 17.264 1.00 41.37 114 LYS A N 1
ATOM 820 C CA . LYS A 1 115 ? 13.359 13.136 16.359 1.00 42.90 114 LYS A CA 1
ATOM 821 C C . LYS A 1 115 ? 14.698 13.884 16.469 1.00 42.09 114 LYS A C 1
ATOM 822 O O . LYS A 1 115 ? 14.740 15.097 16.627 1.00 44.72 114 LYS A O 1
ATOM 828 N N . LYS A 1 116 ? 15.791 13.150 16.412 1.00 38.71 115 LYS A N 1
ATOM 829 C CA . LYS A 1 116 ? 17.096 13.775 16.348 1.00 45.98 115 LYS A CA 1
ATOM 830 C C . LYS A 1 116 ? 17.943 13.090 15.245 1.00 45.74 115 LYS A C 1
ATOM 831 O O . LYS A 1 116 ? 17.754 11.910 14.970 1.00 48.02 115 LYS A O 1
ATOM 837 N N . ALA A 1 117 ? 18.848 13.830 14.605 1.00 47.55 116 ALA A N 1
ATOM 838 C CA . ALA A 1 117 ? 19.641 13.296 13.487 1.00 49.71 116 ALA A CA 1
ATOM 839 C C . ALA A 1 117 ? 21.113 13.098 13.847 1.00 49.04 116 ALA A C 1
ATOM 840 O O . ALA A 1 117 ? 21.731 13.944 14.492 1.00 47.71 116 ALA A O 1
ATOM 842 N N . LEU A 1 118 ? 21.666 11.963 13.427 1.00 52.13 117 LEU A N 1
ATOM 843 C CA . LEU A 1 118 ? 23.004 11.566 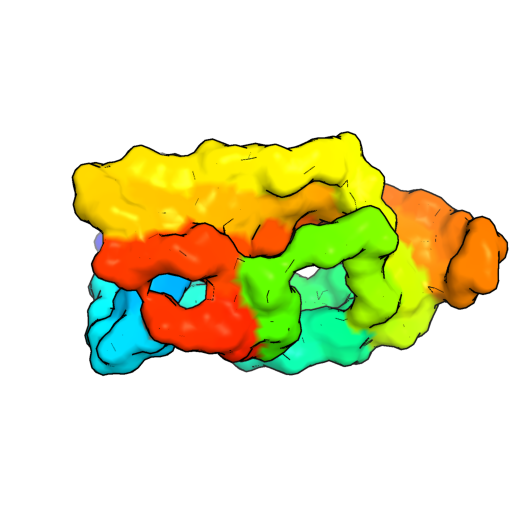13.845 1.00 51.35 117 LEU A CA 1
ATOM 844 C C . LEU A 1 118 ? 23.853 11.174 12.646 1.00 52.12 117 LEU A C 1
ATOM 845 O O . LEU A 1 118 ? 23.326 10.869 11.575 1.00 51.02 117 LEU A O 1
ATOM 850 N N . VAL A 1 119 ? 25.167 11.191 12.832 1.00 52.60 118 VAL A N 1
ATOM 851 C CA . VAL A 1 119 ? 26.097 10.715 11.822 1.00 49.81 118 VAL A CA 1
ATOM 852 C C . VAL A 1 119 ? 27.069 9.797 12.514 1.00 55.03 118 VAL A C 1
ATOM 853 O O . VAL A 1 119 ? 27.588 10.124 13.593 1.00 53.79 118 VAL A O 1
ATOM 857 N N . PHE A 1 120 ? 27.322 8.645 11.903 1.00 53.91 119 PHE A N 1
ATOM 858 C CA . PHE A 1 120 ? 28.256 7.715 12.496 1.00 52.56 119 PHE A CA 1
ATOM 859 C C . PHE A 1 120 ? 29.689 8.133 12.211 1.00 57.43 119 PHE A C 1
ATOM 860 O O . PHE A 1 120 ? 30.008 8.655 11.142 1.00 60.75 119 PHE A O 1
ATOM 868 N N . TYR A 1 121 ? 30.538 7.913 13.204 1.00 60.14 120 TYR A N 1
ATOM 869 C CA . TYR A 1 121 ? 31.973 8.072 13.095 1.00 61.12 120 TYR A CA 1
ATOM 870 C C . TYR A 1 121 ? 32.572 6.744 13.492 1.00 63.54 120 TYR A C 1
ATOM 871 O O . TYR A 1 121 ? 32.386 6.302 14.628 1.00 66.48 120 TYR A O 1
ATOM 880 N N . ALA A 1 122 ? 33.273 6.090 12.573 1.00 66.32 121 ALA A N 1
ATOM 881 C CA . ALA A 1 122 ? 33.926 4.827 12.906 1.00 63.35 121 ALA A CA 1
ATOM 882 C C . ALA A 1 122 ? 35.251 5.115 13.593 1.00 65.97 121 ALA A C 1
ATOM 883 O O . ALA A 1 122 ? 36.108 5.796 13.039 1.00 74.71 121 ALA A O 1
ATOM 885 N N . GLY A 1 123 ? 35.409 4.608 14.809 1.00 66.70 122 GLY A N 1
ATOM 886 C CA . GLY A 1 123 ? 36.565 4.924 15.628 1.00 68.59 122 GLY A CA 1
ATOM 887 C C . GLY A 1 123 ? 36.141 5.431 16.999 1.00 72.53 122 GLY A C 1
ATOM 888 O O . GLY A 1 123 ? 34.989 5.832 17.199 1.00 67.51 122 GLY A O 1
ATOM 889 N N . LYS A 1 124 ? 37.061 5.413 17.957 1.00 73.11 123 LYS A N 1
ATOM 890 C CA . LYS A 1 124 ? 36.732 5.929 19.278 1.00 76.79 123 LYS A CA 1
ATOM 891 C C . LYS A 1 124 ? 36.922 7.438 19.325 1.00 74.61 123 LYS A C 1
ATOM 892 O O . LYS A 1 124 ? 37.839 7.970 18.714 1.00 77.49 123 LYS A O 1
ATOM 898 N N . ALA A 1 125 ? 36.050 8.124 20.052 1.00 74.25 124 ALA A N 1
ATOM 899 C CA . ALA A 1 125 ? 36.110 9.582 20.143 1.00 79.44 124 ALA A CA 1
ATOM 900 C C . ALA A 1 125 ? 37.411 10.096 20.787 1.00 84.87 124 ALA A C 1
ATOM 901 O O . ALA A 1 125 ? 38.033 9.397 21.592 1.00 80.04 124 ALA A O 1
ATOM 903 N N . PRO A 1 126 ? 37.841 11.316 20.406 1.00 89.32 125 PRO A N 1
ATOM 904 C CA . PRO A 1 126 ? 37.235 12.062 19.298 1.00 83.08 125 PRO A CA 1
ATOM 905 C C . PRO A 1 126 ? 38.005 11.793 18.012 1.00 82.37 125 PRO A C 1
ATOM 906 O O . PRO A 1 126 ? 37.819 12.506 17.026 1.00 84.82 125 PRO A O 1
ATOM 910 N N . ARG A 1 127 ? 38.864 10.775 18.032 1.00 81.94 126 ARG A N 1
ATOM 911 C CA . ARG A 1 127 ? 39.602 10.369 16.835 1.00 82.84 126 ARG A CA 1
ATOM 912 C C . ARG A 1 127 ? 38.772 9.399 15.978 1.00 82.52 126 ARG A C 1
ATOM 913 O O . ARG A 1 127 ? 39.257 8.341 15.570 1.00 82.09 126 ARG A O 1
ATOM 921 N N . GLY A 1 128 ? 37.516 9.761 15.723 1.00 80.28 127 GLY A N 1
ATOM 922 C CA . GLY A 1 128 ? 36.657 8.992 14.837 1.00 76.21 127 GLY A CA 1
ATOM 923 C C . GLY A 1 128 ? 36.523 9.682 13.487 1.00 76.92 127 GLY A C 1
ATOM 924 O O . GLY A 1 128 ? 36.703 10.899 13.393 1.00 73.47 127 GLY A O 1
ATOM 925 N N . VAL A 1 129 ? 36.210 8.914 12.443 1.00 72.77 128 VAL A N 1
ATOM 926 C CA . VAL A 1 129 ? 36.110 9.468 11.087 1.00 71.94 128 VAL A CA 1
ATOM 927 C C . VAL A 1 129 ? 34.705 9.375 10.486 1.00 67.93 128 VAL A C 1
ATOM 928 O O . VAL A 1 129 ? 34.115 8.295 10.411 1.00 70.48 128 VAL A O 1
ATOM 932 N N . LYS A 1 130 ? 34.193 10.516 10.038 1.00 65.24 129 LYS A N 1
ATOM 933 C CA . LYS A 1 130 ? 32.824 10.618 9.548 1.00 62.80 129 LYS A CA 1
ATOM 934 C C . LYS A 1 130 ? 32.541 9.663 8.385 1.00 63.16 129 LYS A C 1
ATOM 935 O O . LYS A 1 130 ? 33.306 9.578 7.427 1.00 67.10 129 LYS A O 1
ATOM 941 N N . THR A 1 131 ? 31.441 8.932 8.493 1.00 58.30 130 THR A N 1
ATOM 942 C CA . THR A 1 131 ? 31.016 8.024 7.451 1.00 56.99 130 THR A CA 1
ATOM 943 C C . THR A 1 131 ? 29.811 8.684 6.818 1.00 62.43 130 THR A C 1
ATOM 944 O O . THR A 1 131 ? 29.420 9.771 7.241 1.00 59.30 130 THR A O 1
ATOM 948 N N . ASP A 1 132 ? 29.222 8.043 5.808 1.00 63.18 131 ASP A N 1
ATOM 949 C CA . ASP A 1 132 ? 27.979 8.549 5.220 1.00 61.53 131 ASP A CA 1
ATOM 950 C C . ASP A 1 132 ? 26.723 7.862 5.764 1.00 62.32 131 ASP A C 1
ATOM 951 O O . ASP A 1 132 ? 25.657 7.914 5.149 1.00 59.44 131 ASP A O 1
ATOM 956 N N . TRP A 1 133 ? 26.845 7.216 6.919 1.00 57.91 132 TRP A N 1
ATOM 957 C CA . TRP A 1 133 ? 25.678 6.613 7.525 1.00 53.74 132 TRP A CA 1
ATOM 958 C C . TRP A 1 133 ? 24.929 7.628 8.362 1.00 51.18 132 TRP A C 1
ATOM 959 O O . TRP A 1 133 ? 25.492 8.275 9.240 1.00 54.13 132 TRP A O 1
ATOM 970 N N . ILE A 1 134 ? 23.650 7.777 8.068 1.00 49.37 133 ILE A N 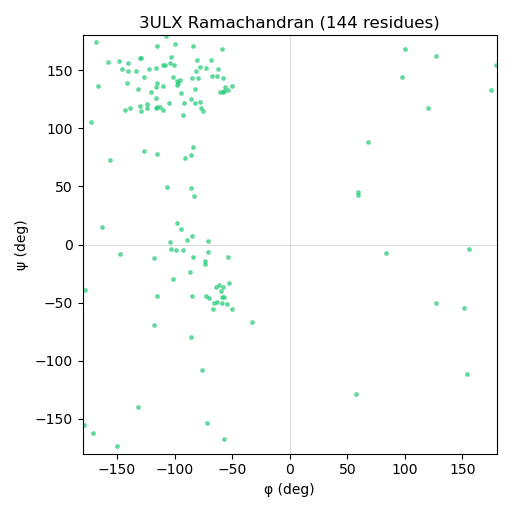1
ATOM 971 C CA . ILE A 1 134 ? 22.822 8.684 8.827 1.00 50.54 133 ILE A CA 1
ATOM 972 C C . ILE A 1 134 ? 21.725 7.924 9.567 1.00 53.59 133 ILE A C 1
ATOM 973 O O . ILE A 1 134 ? 21.277 6.855 9.139 1.00 51.90 133 ILE A O 1
ATOM 978 N N . MET A 1 135 ? 21.299 8.490 10.687 1.00 52.59 134 MET A N 1
ATOM 979 C CA . MET A 1 135 ? 20.237 7.907 11.479 1.00 47.26 134 MET A CA 1
ATOM 980 C C . MET A 1 135 ? 19.318 8.993 12.058 1.00 47.47 134 MET A C 1
ATOM 981 O O . MET A 1 135 ? 19.770 10.070 12.480 1.00 43.85 134 MET A O 1
ATOM 986 N N . HIS A 1 136 ? 18.023 8.716 12.028 1.00 45.42 135 HIS A N 1
ATOM 987 C CA . HIS A 1 136 ? 17.053 9.546 12.708 1.00 45.29 135 HIS A CA 1
ATOM 988 C C . HIS A 1 136 ? 16.555 8.720 13.869 1.00 46.69 135 HIS A C 1
ATOM 989 O O . HIS A 1 136 ? 15.947 7.662 13.668 1.00 45.16 135 HIS A O 1
ATOM 996 N N . GLU A 1 137 ? 16.829 9.181 15.086 1.00 47.20 136 GLU A N 1
ATOM 997 C CA . GLU A 1 137 ? 16.295 8.513 16.257 1.00 41.59 136 GLU A CA 1
ATOM 998 C C . GLU A 1 137 ? 15.011 9.210 16.657 1.00 39.58 136 GLU A C 1
ATOM 999 O O . GLU A 1 137 ? 14.953 10.446 16.746 1.00 40.56 136 GLU A O 1
ATOM 1005 N N . TYR A 1 138 ? 13.977 8.407 16.857 1.00 36.78 137 TYR A N 1
ATOM 1006 C CA . TYR A 1 138 ? 12.683 8.898 17.273 1.00 40.09 137 TYR A CA 1
ATOM 1007 C C . TYR A 1 138 ? 12.395 8.342 18.664 1.00 37.55 137 TYR A C 1
ATOM 1008 O O . TYR A 1 138 ? 12.334 7.134 18.859 1.00 39.17 137 TYR A O 1
ATOM 1017 N N . ARG A 1 139 ? 12.242 9.211 19.647 1.00 40.06 138 ARG A N 1
ATOM 1018 C CA . ARG A 1 139 ? 11.974 8.725 21.006 1.00 46.93 138 ARG A CA 1
ATOM 1019 C C . ARG A 1 139 ? 10.671 9.314 21.508 1.00 47.44 138 ARG A C 1
ATOM 1020 O O . ARG A 1 139 ? 10.266 10.380 21.036 1.00 46.73 138 ARG A O 1
ATOM 1028 N N . LEU A 1 140 ? 9.979 8.595 22.397 1.00 47.01 139 LEU A N 1
ATOM 1029 C CA . LEU A 1 140 ? 8.809 9.177 23.050 1.00 48.55 139 LEU A CA 1
ATOM 1030 C C . LEU A 1 140 ? 9.350 10.086 24.109 1.00 51.85 139 LEU A C 1
ATOM 1031 O O . LEU A 1 140 ? 10.123 9.684 24.978 1.00 53.91 139 LEU A O 1
ATOM 1036 N N . ALA A 1 141 ? 8.964 11.337 24.023 1.00 51.64 140 ALA A N 1
ATOM 1037 C CA . ALA A 1 141 ? 9.612 12.302 24.855 1.00 59.12 140 ALA A CA 1
ATOM 1038 C C . ALA A 1 141 ? 8.550 12.793 25.763 1.00 64.09 140 ALA A C 1
ATOM 1039 O O . ALA A 1 141 ? 7.991 13.862 25.525 1.00 68.54 140 ALA A O 1
ATOM 1041 N N . ASP A 1 142 ? 8.249 11.984 26.778 1.00 64.69 141 ASP A N 1
ATOM 1042 C CA . ASP A 1 142 ? 7.224 12.306 27.760 1.00 64.52 141 ASP A CA 1
ATOM 1043 C C . ASP A 1 142 ? 5.825 12.510 27.075 1.00 72.09 141 ASP A C 1
ATOM 1044 O O . ASP A 1 142 ? 5.090 13.470 27.394 1.00 73.41 141 ASP A O 1
ATOM 1049 N N . ALA A 1 143 ? 5.476 11.593 26.152 1.00 63.14 142 ALA A N 1
ATOM 1050 C CA . ALA A 1 143 ? 4.234 11.638 25.341 1.00 58.92 142 ALA A CA 1
ATOM 1051 C C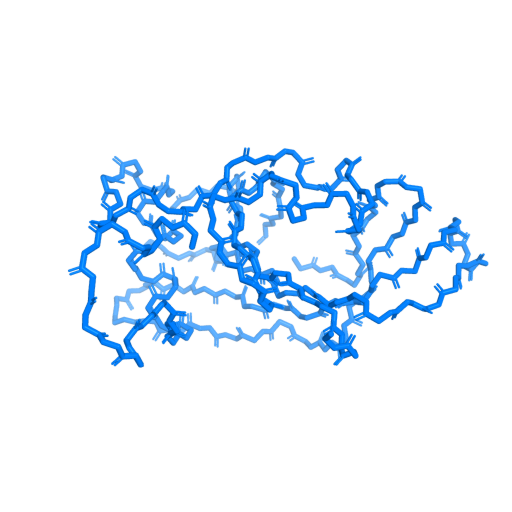 . ALA A 1 143 ? 2.918 11.228 26.050 1.00 71.98 142 ALA A C 1
ATOM 1052 O O . ALA A 1 143 ? 2.382 11.971 26.891 1.00 72.18 142 ALA A O 1
ATOM 1053 N N . GLY A 1 144 ? 2.391 10.056 25.692 1.00 71.84 143 GLY A N 1
ATOM 1054 C CA . GLY A 1 144 ? 1.134 9.564 26.276 1.00 77.76 143 GLY A CA 1
ATOM 1055 C C . GLY A 1 144 ? -0.082 10.398 25.860 1.00 79.65 143 GLY A C 1
ATOM 1056 O O . GLY A 1 144 ? -1.049 10.529 26.619 1.00 82.40 143 GLY A O 1
ATOM 1057 N N . ARG A 1 156 ? 4.883 5.052 25.292 1.00 65.02 155 ARG A N 1
ATOM 1058 C CA . ARG A 1 156 ? 4.399 5.561 26.570 1.00 81.87 155 ARG A CA 1
ATOM 1059 C C . ARG A 1 156 ? 5.323 5.155 27.711 1.00 87.41 155 ARG A C 1
ATOM 1060 O O . ARG A 1 156 ? 4.955 5.247 28.881 1.00 95.93 155 ARG A O 1
ATOM 1068 N N . LEU A 1 157 ? 6.524 4.703 27.365 1.00 82.27 156 LEU A N 1
ATOM 1069 C CA . LEU A 1 157 ? 7.489 4.269 28.368 1.00 84.85 156 LEU A CA 1
ATOM 1070 C C . LEU A 1 157 ? 8.874 4.864 28.135 1.00 85.69 156 LEU A C 1
ATOM 1071 O O . LEU A 1 157 ? 9.005 6.033 27.777 1.00 75.20 156 LEU A O 1
ATOM 1076 N N . ASP A 1 158 ? 9.903 4.050 28.345 1.00 84.43 157 ASP A N 1
ATOM 1077 C CA . ASP A 1 158 ? 11.289 4.530 28.296 1.00 81.55 157 ASP A CA 1
ATOM 1078 C C . ASP A 1 158 ? 12.051 4.610 26.972 1.00 68.76 157 ASP A C 1
ATOM 1079 O O . ASP A 1 158 ? 12.160 5.718 26.457 1.00 75.26 157 ASP A O 1
ATOM 1084 N N . ASP A 1 159 ? 12.607 3.542 26.390 1.00 65.68 158 ASP A N 1
ATOM 1085 C CA . ASP A 1 159 ? 12.550 2.100 26.683 1.00 62.93 158 ASP A CA 1
ATOM 1086 C C . ASP A 1 159 ? 12.760 1.550 25.258 1.00 53.06 158 ASP A C 1
ATOM 1087 O O . ASP A 1 159 ? 13.684 0.793 24.978 1.00 47.81 158 ASP A O 1
ATOM 1092 N N . TRP A 1 160 ? 11.904 2.015 24.355 1.00 44.08 159 TRP A N 1
ATOM 1093 C CA . TRP A 1 160 ? 12.037 1.798 22.934 1.00 44.65 159 TRP A CA 1
ATOM 1094 C C . TRP A 1 160 ? 12.252 3.133 22.221 1.00 48.16 159 TRP A C 1
ATOM 1095 O O . TRP A 1 160 ? 11.576 4.130 22.503 1.00 41.69 159 TRP A O 1
ATOM 1106 N N . VAL A 1 161 ? 13.196 3.148 21.289 1.00 38.75 160 VAL A N 1
ATOM 1107 C CA . VAL A 1 161 ? 13.197 4.201 20.307 1.00 42.55 160 VAL A CA 1
ATOM 1108 C C . VAL A 1 161 ? 12.948 3.560 18.923 1.00 43.40 160 VAL A C 1
ATOM 1109 O O . VAL A 1 161 ? 12.924 2.326 18.782 1.00 39.89 160 VAL A O 1
ATOM 1113 N N . LEU A 1 162 ? 12.730 4.398 17.921 1.00 39.30 161 LEU A N 1
ATOM 1114 C CA . LEU A 1 162 ? 12.464 3.926 16.590 1.00 38.39 161 LEU A CA 1
ATOM 1115 C C . LEU A 1 162 ? 13.395 4.697 15.684 1.00 39.29 161 LEU A C 1
ATOM 1116 O O . LEU A 1 162 ? 13.342 5.911 15.645 1.00 43.12 161 LEU A O 1
ATOM 1121 N N . CYS A 1 163 ? 14.262 3.974 14.982 1.00 41.42 162 CYS A N 1
ATOM 1122 C CA . CYS A 1 163 ? 15.332 4.544 14.172 1.00 40.36 162 CYS A CA 1
ATOM 1123 C C . CYS A 1 163 ? 15.181 4.265 12.662 1.00 45.30 162 CYS A C 1
ATOM 1124 O O . CYS A 1 163 ? 14.833 3.138 12.238 1.00 41.24 162 CYS A O 1
ATOM 1127 N N . ARG A 1 164 ? 15.478 5.282 11.860 1.00 44.36 163 ARG A N 1
ATOM 1128 C CA . ARG A 1 164 ? 15.549 5.137 10.414 1.00 46.96 163 ARG A CA 1
ATOM 1129 C C . ARG A 1 164 ? 16.994 5.326 9.970 1.00 47.66 163 ARG A C 1
ATOM 1130 O O . ARG A 1 164 ? 17.578 6.388 10.175 1.00 48.14 163 ARG A O 1
ATOM 1138 N N . LEU A 1 165 ? 17.572 4.292 9.370 1.00 47.38 164 LEU A N 1
ATOM 1139 C CA . LEU A 1 165 ? 18.971 4.332 8.962 1.00 46.10 164 LEU A CA 1
ATOM 1140 C C . LEU A 1 165 ? 19.126 4.387 7.447 1.00 48.96 164 LEU A C 1
ATOM 1141 O O . LEU A 1 165 ? 18.251 3.940 6.708 1.00 51.16 164 LEU A O 1
ATOM 1146 N N . TYR A 1 166 ? 20.246 4.938 6.991 1.00 51.64 165 TYR A N 1
ATOM 1147 C CA . TYR A 1 166 ? 20.529 5.020 5.563 1.00 54.91 165 TYR A CA 1
ATOM 1148 C C . TYR A 1 166 ? 21.865 5.701 5.277 1.00 55.83 165 TYR A C 1
ATOM 1149 O O . TYR A 1 166 ? 22.346 6.506 6.072 1.00 50.57 165 TYR A O 1
ATOM 1158 N N . ASN A 1 167 ? 22.455 5.366 4.135 1.00 58.66 166 ASN A N 1
ATOM 1159 C CA . ASN A 1 167 ? 23.717 5.958 3.710 1.00 60.24 166 ASN A CA 1
ATOM 1160 C C . ASN A 1 167 ? 23.475 7.113 2.746 1.00 64.55 166 ASN A C 1
ATOM 1161 O O . ASN A 1 167 ? 22.608 7.030 1.879 1.00 67.33 166 ASN A O 1
ATOM 1166 N N . LYS A 1 168 ? 24.237 8.192 2.899 1.00 67.16 167 LYS A N 1
ATOM 1167 C CA . LYS A 1 168 ? 24.030 9.383 2.062 1.00 71.21 167 LYS A CA 1
ATOM 1168 C C . LYS A 1 168 ? 24.285 9.125 0.580 1.00 76.42 167 LYS A C 1
ATOM 1169 O O . LYS A 1 168 ? 23.473 9.489 -0.269 1.00 82.68 167 LYS A O 1
ATOM 1175 N N . LYS A 1 169 ? 25.425 8.521 0.271 1.00 78.17 168 LYS A N 1
ATOM 1176 C CA . LYS A 1 169 ? 25.652 8.014 -1.069 1.00 81.81 168 LYS A CA 1
ATOM 1177 C C . LYS A 1 169 ? 25.001 6.643 -1.111 1.00 88.60 168 LYS A C 1
ATOM 1178 O O . LYS A 1 169 ? 25.670 5.627 -0.904 1.00 92.79 168 LYS A O 1
ATOM 1184 N N . ASN A 1 170 ? 23.698 6.621 -1.367 1.00 92.15 169 ASN A N 1
ATOM 1185 C CA . ASN A 1 170 ? 22.939 5.378 -1.414 1.00 91.21 169 ASN A CA 1
ATOM 1186 C C . ASN A 1 170 ? 23.650 4.290 -2.210 1.00 96.00 169 ASN A C 1
ATOM 1187 O O . ASN A 1 170 ? 23.979 3.231 -1.675 1.00 94.33 169 ASN A O 1
#

Nearest PDB structures (foldseek):
  3ulx-assembly1_A-2  TM=1.007E+00  e=1.011E-29  Oryza sativa Japonica Group
  1ut4-assembly1_A  TM=8.993E-01  e=4.170E-17  Arabidopsis thaliana
  1ut7-assembly1_A  TM=8.760E-01  e=2.242E-17  Arabidopsis thaliana
  3swm-assembly1_A  TM=9.045E-01  e=6.189E-17  Arabidopsis thaliana
  1ut7-assembly1_B  TM=8.896E-01  e=6.928E-17  Arabidopsis thaliana

InterPro domains:
  IPR003441 NAC domain [PF02365] (18-142)
  IPR003441 NAC domain [PS51005] (17-170)
  IPR036093 NAC domain superfamily [G3DSA:2.170.150.80] (26-176)
  IPR036093 NAC domain superfamily [SSF101941] (11-170)

CATH classification: 2.170.150.80

Radius of gyration: 14.99 Å; Cα contacts (8 Å, |Δi|>4): 319; chains: 1; bounding box: 43×28×36 Å

Secondary structure (DSSP, 8-state):
--STTTPPTT------HHHIIIIIIHHHHHTPPPSSS--EE--GGGS-GGGSGGG-SS-SSEEEEEEE-----S-EEETTEEEEE-S--EEE--SSS--EEEEEEEEEESSTTS-EEEEEEEEEEEE-S----SSEEEEEEEES--

Organism: Oryza sativa subsp. japonica (NCBI:txid39947)

Sequence (146 aa):
AEAELNLPPGFRFHPTDDELVEHYLCRKAAGQRLPVPIIAEVDLYKFDPWDLPERALFGAREWYFFTPRDRSRPNRAAGNGYWKATGADKPVAPRGRTLGIKKALVFYAGKAPRGVKTDWIMHEYRLADAGRLDDWVLCRLYNKKN

Solvent-accessible surface area: 8283 Å² total; per-residue (Å²): 86,30,21,140,131,109,94,69,130,66,136,139,35,154,17,75,38,63,76,0,0,45,68,20,0,24,75,48,12,40,74,99,163,12,60,63,92,12,12,6,112,16,60,0,16,148,39,13,0,112,59,1,35,127,127,16,85,16,28,92,152,46,27,3,0,2,0,59,112,11,134,66,124,110,49,9,69,5,40,116,14,16,0,77,26,82,45,80,44,106,101,5,69,9,216,32,184,19,54,0,25,33,9,20,0,5,0,30,27,24,144,45,127,182,19,103,122,26,56,35,18,0,28,0,0,6,7,8,113,21,54,160,110,69,72,74,0,0,0,24,0,57,28,139,170,152

GO terms:
  GO:0043565 sequence-specific DNA binding (F, IDA)
  GO:0006355 regulation of DNA-templated transcription (P, IDA)
  GO:0005634 nucleus (C, EXP)
  GO:1901002 positive regulation of response to salt stress (P, IMP)
  GO:1902584 positive regulation of response to water deprivation (P, IMP)
  GO:0005515 protein binding (F, IPI)
  GO:0042803 protein homodimerization activity (F, IPI)

B-factor: mean 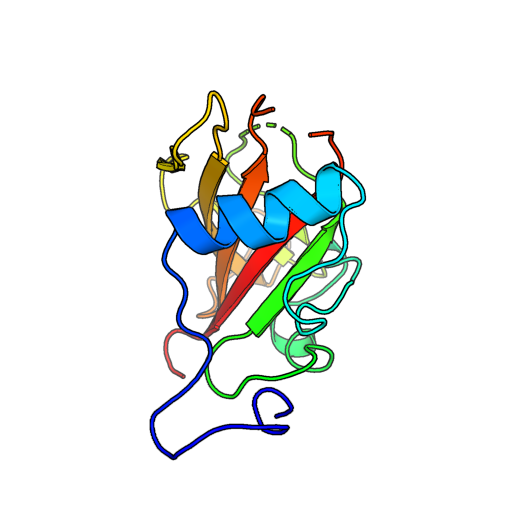55.12, std 14.96, range [20.0, 104.28]